Protein AF-A0A2R6CB90-F1 (afdb_monomer_lite)

pLDDT: mean 86.28, std 11.99, range [50.06, 96.44]

Organism: NCBI:txid1978158

Foldseek 3Di:
DDDLLLLLLVLLQVLVVVQVVCCVVPVDGDDLVRLLVVLQVCCVVDVSNVVDDSVQSSVSSVVQVVQCVCVVVVNDPDDDRDDSVRSDDTDDPPPDDDPDDPDPPDDD

Secondary structure (DSSP, 8-state):
---HHHHHHHHHHHHHHHHHHHHHHH-----HHHHHHHHHHHHHH-HHHHTS-HHHHHHHHHHHHHHHHHHHTTSSPPP-PPPGGG--------PPPP----------

Structure (mmCIF, N/CA/C/O backbone):
data_AF-A0A2R6CB90-F1
#
_entry.id   AF-A0A2R6CB90-F1
#
loop_
_atom_site.group_PDB
_atom_site.id
_atom_site.type_symbol
_atom_site.label_atom_id
_atom_site.label_alt_id
_atom_site.label_comp_id
_atom_site.label_asym_id
_atom_site.label_entity_id
_atom_site.label_seq_id
_atom_site.pdbx_PDB_ins_code
_atom_site.Cartn_x
_atom_site.Cartn_y
_atom_site.Cartn_z
_atom_site.occupancy
_atom_site.B_iso_or_equiv
_atom_site.auth_seq_id
_atom_site.auth_comp_id
_atom_site.auth_asym_id
_atom_site.auth_atom_id
_atom_site.pdbx_PDB_model_num
ATOM 1 N N . MET A 1 1 ? 0.888 -10.316 -21.730 1.00 50.75 1 MET A N 1
ATOM 2 C CA . MET A 1 1 ? 1.744 -9.594 -20.762 1.00 50.75 1 MET A CA 1
ATOM 3 C C . MET A 1 1 ? 0.833 -8.831 -19.815 1.00 50.75 1 MET A C 1
ATOM 5 O O . MET A 1 1 ? -0.021 -8.112 -20.313 1.00 50.75 1 MET A O 1
ATOM 9 N N . LYS A 1 2 ? 0.947 -9.014 -18.493 1.00 62.25 2 LYS A N 1
ATOM 10 C CA . LYS A 1 2 ? 0.232 -8.148 -17.537 1.00 62.25 2 LYS A CA 1
ATOM 11 C C . LYS A 1 2 ? 0.915 -6.786 -17.520 1.00 62.25 2 LYS A C 1
ATOM 13 O O . LYS A 1 2 ? 2.144 -6.723 -17.516 1.00 62.25 2 LYS A O 1
ATOM 18 N N . THR A 1 3 ? 0.142 -5.710 -17.539 1.00 84.38 3 THR A N 1
ATOM 19 C CA . THR A 1 3 ? 0.709 -4.357 -17.503 1.00 84.38 3 THR A CA 1
ATOM 20 C C . THR A 1 3 ? 1.291 -4.052 -16.114 1.00 84.38 3 THR A C 1
ATOM 22 O O . THR A 1 3 ? 0.799 -4.547 -15.100 1.00 84.38 3 THR A O 1
ATOM 25 N N . GLN A 1 4 ? 2.326 -3.207 -16.020 1.00 87.62 4 GLN A N 1
ATOM 26 C CA . GLN A 1 4 ? 2.874 -2.780 -14.717 1.00 87.62 4 GLN A CA 1
ATOM 27 C C . GLN A 1 4 ? 1.802 -2.128 -13.821 1.00 87.62 4 GLN A C 1
ATOM 29 O O . GLN A 1 4 ? 1.849 -2.256 -12.597 1.00 87.62 4 GLN A O 1
ATOM 34 N N . LEU A 1 5 ? 0.800 -1.478 -14.424 1.00 89.50 5 LEU A N 1
ATOM 35 C CA . LEU A 1 5 ? -0.351 -0.900 -13.725 1.00 89.50 5 LEU A CA 1
ATOM 36 C C . LEU A 1 5 ? -1.247 -1.969 -13.087 1.00 89.50 5 LEU A C 1
ATOM 38 O O . LEU A 1 5 ? -1.670 -1.799 -11.945 1.00 89.50 5 LEU A O 1
ATOM 42 N N . GLU A 1 6 ? -1.503 -3.087 -13.773 1.00 91.19 6 GLU A N 1
ATOM 43 C CA . GLU A 1 6 ? -2.240 -4.218 -13.196 1.00 91.19 6 GLU A CA 1
ATOM 44 C C . GLU A 1 6 ? -1.512 -4.804 -11.989 1.00 91.19 6 GLU A C 1
ATOM 46 O O . GLU A 1 6 ? -2.134 -5.044 -10.954 1.00 91.19 6 GLU A O 1
ATOM 51 N N . VAL A 1 7 ? -0.198 -5.005 -12.100 1.00 92.62 7 VAL A N 1
ATOM 52 C CA . VAL A 1 7 ? 0.615 -5.556 -11.008 1.00 92.62 7 VAL A CA 1
ATOM 53 C C . VAL A 1 7 ? 0.630 -4.600 -9.811 1.00 92.62 7 VAL A C 1
ATOM 55 O O . VAL A 1 7 ? 0.434 -5.026 -8.674 1.00 92.62 7 VAL A O 1
ATOM 58 N N . ALA A 1 8 ? 0.766 -3.293 -10.047 1.00 92.69 8 ALA A N 1
ATOM 59 C CA . ALA A 1 8 ? 0.679 -2.283 -8.994 1.00 92.69 8 ALA A CA 1
ATOM 60 C C . ALA A 1 8 ? -0.716 -2.217 -8.348 1.00 92.69 8 ALA A C 1
ATOM 62 O O . ALA A 1 8 ? -0.827 -2.063 -7.131 1.00 92.69 8 ALA A O 1
ATOM 63 N N . CYS A 1 9 ? -1.783 -2.382 -9.136 1.00 93.19 9 CYS A N 1
ATOM 64 C CA . CYS A 1 9 ? -3.148 -2.464 -8.624 1.00 93.19 9 CYS A CA 1
ATOM 65 C C . CYS A 1 9 ? -3.340 -3.691 -7.726 1.00 93.19 9 CYS A C 1
ATOM 67 O O . CYS A 1 9 ? -3.980 -3.597 -6.679 1.00 93.19 9 CYS A O 1
ATOM 69 N N . LYS A 1 10 ? -2.780 -4.839 -8.118 1.00 94.25 10 LYS A N 1
ATOM 70 C CA . LYS A 1 10 ? -2.800 -6.049 -7.294 1.00 94.25 10 LYS A CA 1
ATOM 71 C C . LYS A 1 10 ? -2.047 -5.840 -5.990 1.00 94.25 10 LYS A C 1
ATOM 73 O O . LYS A 1 10 ? -2.619 -6.113 -4.945 1.00 94.25 10 LYS A O 1
ATOM 78 N N . LEU A 1 11 ? -0.842 -5.267 -6.043 1.00 94.88 11 LEU A N 1
ATOM 79 C CA . LEU A 1 11 ? -0.069 -4.940 -4.844 1.00 94.88 11 LEU A CA 1
ATOM 80 C C . LEU A 1 11 ? -0.859 -4.021 -3.898 1.00 94.88 11 LEU A C 1
ATOM 82 O O . LEU A 1 11 ? -0.911 -4.278 -2.700 1.00 94.88 11 LEU A O 1
ATOM 86 N N . TYR A 1 12 ? -1.528 -2.990 -4.430 1.00 94.50 12 TYR A N 1
ATOM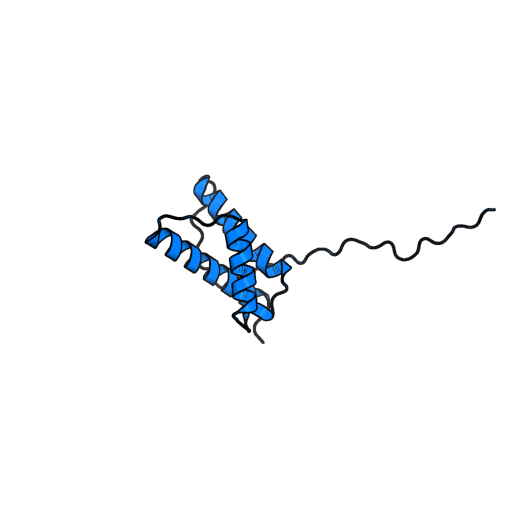 87 C CA . TYR A 1 12 ? -2.401 -2.112 -3.643 1.00 94.50 12 TYR A CA 1
ATOM 88 C C . TYR A 1 12 ? -3.514 -2.892 -2.934 1.00 94.50 12 TYR A C 1
ATOM 90 O O . TYR A 1 12 ? -3.737 -2.702 -1.741 1.00 94.50 12 TYR A O 1
ATOM 98 N N . ASN A 1 13 ? -4.207 -3.771 -3.661 1.00 95.00 13 ASN A N 1
ATOM 99 C CA . ASN A 1 13 ? -5.294 -4.565 -3.097 1.00 95.00 13 ASN A CA 1
ATOM 100 C C . ASN A 1 13 ? -4.780 -5.550 -2.041 1.00 95.00 13 ASN A C 1
ATOM 102 O O . ASN A 1 13 ? -5.403 -5.679 -0.995 1.00 95.00 13 ASN A O 1
ATOM 106 N N . THR A 1 14 ? -3.635 -6.197 -2.273 1.00 95.75 14 THR A N 1
ATOM 107 C CA . THR A 1 14 ? -3.009 -7.095 -1.294 1.00 95.75 14 THR A CA 1
ATOM 108 C C . THR A 1 14 ? -2.663 -6.359 -0.002 1.00 95.75 14 THR A C 1
ATOM 110 O O . THR A 1 14 ? -2.978 -6.854 1.073 1.00 95.75 14 THR A O 1
ATOM 113 N N . LEU A 1 15 ? -2.076 -5.161 -0.093 1.00 95.25 15 LEU A N 1
ATOM 114 C CA . LEU A 1 15 ? -1.776 -4.341 1.084 1.00 95.25 15 LEU A CA 1
ATOM 115 C C . LEU A 1 15 ? -3.049 -3.914 1.823 1.00 95.25 15 LEU A C 1
ATOM 117 O O . LEU A 1 15 ? -3.092 -3.987 3.046 1.00 95.25 15 LEU A O 1
ATOM 121 N N . LEU A 1 16 ? -4.089 -3.512 1.086 1.00 95.31 16 LEU A N 1
ATOM 122 C CA . LEU A 1 16 ? -5.380 -3.144 1.667 1.00 95.31 16 LEU A CA 1
ATOM 123 C C . LEU A 1 16 ? -6.009 -4.318 2.431 1.00 95.31 16 LEU A C 1
ATOM 125 O O . LEU A 1 16 ? -6.543 -4.113 3.516 1.00 95.31 16 LEU A O 1
ATOM 129 N N . HIS A 1 17 ? -5.947 -5.531 1.878 1.00 95.31 17 HIS A N 1
ATOM 130 C CA . HIS A 1 17 ? -6.453 -6.730 2.544 1.00 95.31 17 HIS A CA 1
ATOM 131 C C . HIS A 1 17 ? -5.638 -7.082 3.790 1.00 95.31 17 HIS A C 1
AT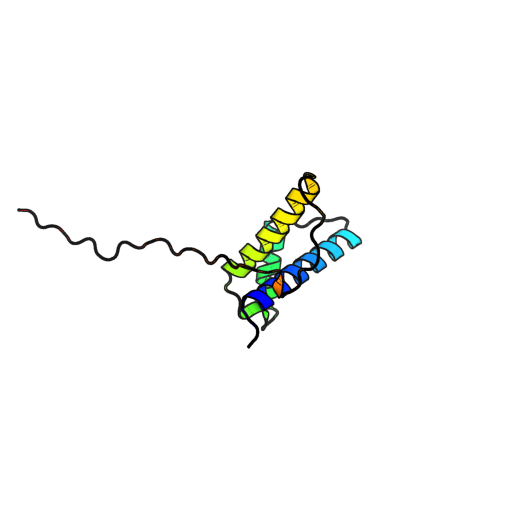OM 133 O O . HIS A 1 17 ? -6.233 -7.317 4.836 1.00 95.31 17 HIS A O 1
ATOM 139 N N . ALA A 1 18 ? -4.305 -7.050 3.707 1.00 94.38 18 ALA A N 1
ATOM 140 C CA . ALA A 1 18 ? -3.438 -7.315 4.855 1.00 94.38 18 ALA A CA 1
ATOM 141 C C . ALA A 1 18 ? -3.690 -6.325 6.005 1.00 94.38 18 ALA A C 1
ATOM 143 O O . ALA A 1 18 ? -3.770 -6.712 7.164 1.00 94.38 18 ALA A O 1
ATOM 144 N N . GLU A 1 19 ? -3.868 -5.044 5.682 1.00 92.81 19 GLU A N 1
ATOM 145 C CA . GLU A 1 19 ? -4.209 -4.017 6.664 1.00 92.81 19 GLU A CA 1
ATOM 146 C C . GLU A 1 19 ? -5.595 -4.233 7.292 1.00 92.81 19 GLU A C 1
ATOM 148 O O . GLU A 1 19 ? -5.758 -4.054 8.497 1.00 92.81 19 GLU A O 1
ATOM 153 N N . GLN A 1 20 ? -6.595 -4.623 6.495 1.00 92.50 20 GLN A N 1
ATOM 154 C CA . GLN A 1 20 ? -7.935 -4.931 7.002 1.00 92.50 20 GLN A CA 1
ATOM 155 C C . GLN A 1 20 ? -7.925 -6.139 7.938 1.00 92.50 20 GLN A C 1
ATOM 157 O O . GLN A 1 20 ? -8.522 -6.069 9.006 1.00 92.50 20 GLN A O 1
ATOM 162 N N . GLU A 1 21 ? -7.215 -7.204 7.571 1.00 93.50 21 GLU A N 1
ATOM 163 C CA . GLU A 1 21 ? -7.083 -8.417 8.380 1.00 93.50 21 GLU A CA 1
ATOM 164 C C . GLU A 1 21 ? -6.383 -8.132 9.718 1.00 93.50 21 GLU A C 1
ATOM 166 O O . GLU A 1 21 ? -6.874 -8.535 10.774 1.00 93.50 21 GLU A O 1
ATOM 171 N N . GLU A 1 22 ? -5.286 -7.369 9.695 1.00 93.12 22 GLU A N 1
ATOM 172 C CA . GLU A 1 22 ? -4.592 -6.934 10.912 1.00 93.12 22 GLU A CA 1
ATOM 173 C C . GLU A 1 22 ? -5.477 -6.056 11.798 1.00 93.12 22 GLU A C 1
ATOM 175 O O . GLU A 1 22 ? -5.520 -6.229 13.019 1.00 93.12 22 GLU A O 1
ATOM 180 N N . TYR A 1 23 ? -6.246 -5.147 11.201 1.00 91.31 23 TYR A N 1
ATOM 181 C CA . TYR A 1 23 ? -7.179 -4.325 11.958 1.00 91.31 23 TYR A CA 1
ATOM 182 C C . TYR A 1 23 ? -8.327 -5.152 12.547 1.00 91.31 23 TYR A C 1
ATOM 184 O O . TYR A 1 23 ? -8.743 -4.934 13.683 1.00 91.31 23 TYR A O 1
ATOM 192 N N . GLU A 1 24 ? -8.858 -6.123 11.811 1.00 92.12 24 GLU A N 1
ATOM 193 C CA . GLU A 1 24 ? -9.938 -6.977 12.296 1.00 92.12 24 GLU A CA 1
ATOM 194 C C . GLU A 1 24 ? -9.491 -7.819 13.492 1.00 92.12 24 GLU A C 1
ATOM 196 O O . GLU A 1 24 ? -10.205 -7.832 14.502 1.00 92.12 24 GLU A O 1
ATOM 201 N N . ARG A 1 25 ? -8.296 -8.419 13.410 1.00 93.81 25 ARG A N 1
ATOM 202 C CA . ARG A 1 25 ? -7.721 -9.297 14.439 1.00 93.81 25 ARG A CA 1
ATOM 203 C C . ARG A 1 25 ? -7.169 -8.547 15.644 1.00 93.81 25 ARG A C 1
ATOM 205 O O . ARG A 1 25 ? -7.516 -8.874 16.773 1.00 93.81 25 ARG A O 1
ATOM 212 N N . ASN A 1 26 ? -6.338 -7.539 15.402 1.00 93.62 26 ASN A N 1
ATOM 213 C CA . ASN A 1 26 ? -5.521 -6.902 16.436 1.00 93.62 26 ASN A CA 1
ATOM 214 C C . ASN A 1 26 ? -5.996 -5.484 16.782 1.00 93.62 26 ASN A C 1
ATOM 216 O O . ASN A 1 26 ? -5.411 -4.838 17.649 1.00 93.62 26 ASN A O 1
ATOM 220 N N . LYS A 1 27 ? -7.020 -4.961 16.084 1.00 90.81 27 LYS A N 1
ATOM 221 C CA . LYS A 1 27 ? -7.423 -3.537 16.129 1.00 90.81 27 LYS A CA 1
ATOM 222 C C . LYS A 1 27 ? -6.254 -2.591 15.850 1.00 90.81 27 LYS A C 1
ATOM 224 O O . LYS A 1 27 ? -6.258 -1.432 16.260 1.00 90.81 27 LYS A O 1
ATOM 229 N N . TYR A 1 28 ? -5.272 -3.090 15.103 1.00 90.81 28 TYR A N 1
ATOM 230 C CA . TYR A 1 28 ? -4.028 -2.406 14.814 1.00 90.81 28 TYR A CA 1
ATOM 231 C C . TYR A 1 28 ? -4.043 -1.807 13.410 1.00 90.81 28 TYR A C 1
ATOM 233 O O . TYR A 1 28 ? -4.507 -2.420 12.453 1.00 90.81 28 TYR A O 1
ATOM 241 N N . SER A 1 29 ? -3.536 -0.584 13.289 1.00 88.69 29 SER A N 1
ATOM 242 C CA . SER A 1 29 ? -3.408 0.129 12.020 1.00 88.69 29 SER A CA 1
ATOM 243 C C . SER A 1 29 ? -1.932 0.337 11.713 1.00 88.69 29 SER A C 1
ATOM 245 O O . SER A 1 29 ? -1.269 1.114 12.395 1.00 88.69 29 SER A O 1
ATOM 247 N N . MET A 1 30 ? -1.436 -0.310 10.655 1.00 91.25 30 MET A N 1
ATOM 248 C CA . MET A 1 30 ? -0.019 -0.244 10.278 1.00 91.25 30 MET A CA 1
ATOM 249 C C . MET A 1 30 ? 0.442 1.193 10.031 1.00 91.25 30 MET A C 1
ATOM 251 O O . MET A 1 30 ? -0.270 1.999 9.425 1.00 91.25 30 MET A O 1
ATOM 255 N N . ASN A 1 31 ? 1.654 1.535 10.437 1.00 93.50 31 ASN A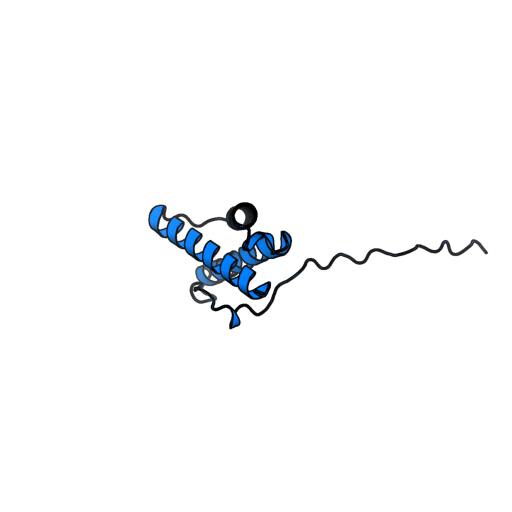 N 1
ATOM 256 C CA . ASN A 1 31 ? 2.256 2.824 10.137 1.00 93.50 31 ASN A CA 1
ATOM 257 C C . ASN A 1 31 ? 2.759 2.895 8.674 1.00 93.50 31 ASN A C 1
ATOM 259 O O . ASN A 1 31 ? 2.791 1.914 7.925 1.00 93.50 31 ASN A O 1
ATOM 263 N N . LYS A 1 32 ? 3.161 4.093 8.232 1.00 94.00 32 LYS A N 1
ATOM 264 C CA . LYS A 1 32 ? 3.656 4.329 6.862 1.00 94.00 32 LYS A CA 1
ATOM 265 C C . LYS A 1 32 ? 4.883 3.477 6.514 1.00 94.00 32 LYS A C 1
ATOM 267 O O . LYS A 1 32 ? 5.040 3.056 5.367 1.00 94.00 32 LYS A O 1
ATOM 272 N N . THR A 1 33 ? 5.774 3.272 7.477 1.00 95.19 33 THR A N 1
ATOM 273 C CA . THR A 1 33 ? 7.019 2.519 7.301 1.00 95.19 33 THR A CA 1
ATOM 274 C C . THR A 1 33 ? 6.737 1.025 7.194 1.00 95.19 33 THR A C 1
ATOM 276 O O . THR A 1 33 ? 7.278 0.383 6.301 1.00 95.19 33 THR A O 1
ATOM 279 N N . GLU A 1 34 ? 5.836 0.495 8.015 1.00 95.38 34 GLU A N 1
ATOM 280 C CA . GLU A 1 34 ? 5.385 -0.899 7.976 1.00 95.38 34 GLU A CA 1
ATOM 281 C C . GLU A 1 34 ? 4.723 -1.238 6.647 1.00 95.38 34 GLU A C 1
ATOM 283 O O . GLU A 1 34 ? 5.128 -2.200 6.004 1.00 95.38 34 GLU A O 1
ATOM 288 N N . LEU A 1 35 ? 3.803 -0.398 6.157 1.00 95.31 35 LEU A N 1
ATOM 289 C CA . LEU A 1 35 ? 3.191 -0.596 4.838 1.00 95.31 35 LEU A CA 1
ATOM 290 C C . LEU A 1 35 ? 4.237 -0.615 3.713 1.00 95.31 35 LEU A C 1
ATOM 292 O O . LEU A 1 35 ? 4.133 -1.397 2.767 1.00 95.31 35 LEU A O 1
ATOM 296 N N . ARG A 1 36 ? 5.269 0.234 3.805 1.00 95.19 36 ARG A N 1
ATOM 297 C CA . ARG A 1 36 ? 6.373 0.249 2.834 1.00 95.19 36 ARG A CA 1
ATOM 298 C C . ARG A 1 36 ? 7.232 -1.009 2.927 1.00 95.19 36 ARG A C 1
ATOM 300 O O . ARG A 1 36 ? 7.602 -1.531 1.879 1.00 95.19 36 ARG A O 1
ATOM 307 N N . GLN A 1 37 ? 7.558 -1.478 4.131 1.00 96.25 37 GLN A N 1
ATOM 308 C CA . GLN A 1 37 ? 8.322 -2.715 4.320 1.00 96.25 37 GLN A CA 1
ATOM 309 C C . GLN A 1 37 ? 7.527 -3.921 3.825 1.00 96.25 37 GLN A C 1
ATOM 311 O O . GLN A 1 37 ? 8.029 -4.664 2.989 1.00 96.25 37 GLN A O 1
ATOM 316 N N . LEU A 1 38 ? 6.248 -4.021 4.192 1.00 96.12 38 LEU A N 1
ATOM 317 C CA . LEU A 1 38 ? 5.351 -5.067 3.715 1.00 96.12 38 LEU A CA 1
ATOM 318 C C . LEU A 1 38 ? 5.275 -5.094 2.183 1.00 96.12 38 LEU A C 1
ATOM 320 O O . LEU A 1 38 ? 5.355 -6.158 1.579 1.00 96.12 38 LEU A O 1
ATOM 324 N N . ALA A 1 39 ? 5.200 -3.933 1.527 1.00 96.00 39 ALA A N 1
ATOM 325 C CA . ALA A 1 39 ? 5.217 -3.862 0.067 1.00 96.00 39 ALA A CA 1
ATOM 326 C C . ALA A 1 39 ? 6.532 -4.376 -0.544 1.00 96.00 39 ALA A C 1
ATOM 328 O O . ALA A 1 39 ? 6.517 -5.019 -1.595 1.00 96.00 39 ALA A O 1
ATOM 329 N N . LEU A 1 40 ? 7.675 -4.098 0.091 1.00 96.44 40 LEU A N 1
ATOM 330 C CA . LEU A 1 40 ? 8.978 -4.606 -0.346 1.00 96.44 40 LEU A CA 1
ATOM 331 C C . LEU A 1 40 ? 9.113 -6.112 -0.097 1.00 96.44 40 LEU A C 1
ATOM 333 O O . LEU A 1 40 ? 9.669 -6.809 -0.944 1.00 96.44 40 LEU A O 1
ATOM 337 N N . ASP A 1 41 ? 8.591 -6.611 1.017 1.00 96.12 41 ASP A N 1
ATOM 338 C CA . ASP A 1 41 ? 8.623 -8.028 1.365 1.00 96.12 41 ASP A CA 1
ATOM 339 C C . ASP A 1 41 ? 7.714 -8.844 0.450 1.00 96.12 41 ASP A C 1
ATOM 341 O O . ASP A 1 41 ? 8.142 -9.863 -0.089 1.00 96.12 41 ASP A O 1
ATOM 345 N N . LEU A 1 42 ? 6.499 -8.360 0.174 1.00 95.44 42 LEU A N 1
ATOM 346 C CA . LEU A 1 42 ? 5.609 -8.947 -0.830 1.00 95.44 42 LEU A CA 1
ATOM 347 C C . LEU A 1 42 ? 6.272 -8.977 -2.207 1.00 95.44 42 LEU A C 1
ATOM 349 O O . LEU A 1 42 ? 6.159 -9.977 -2.914 1.00 95.44 42 LEU A O 1
ATOM 353 N N . ARG A 1 43 ? 7.015 -7.920 -2.565 1.00 94.62 43 ARG A N 1
ATOM 354 C CA . ARG A 1 43 ? 7.789 -7.884 -3.810 1.00 94.62 43 ARG A CA 1
ATOM 355 C C . ARG A 1 43 ? 8.824 -9.003 -3.885 1.00 94.62 43 ARG A C 1
ATOM 357 O O . ARG A 1 43 ? 8.971 -9.611 -4.933 1.00 94.62 43 ARG A O 1
ATOM 364 N N . LYS A 1 44 ? 9.547 -9.251 -2.791 1.00 93.94 44 LYS A N 1
ATOM 365 C CA . LYS A 1 44 ? 10.577 -10.300 -2.722 1.00 93.94 44 LYS A CA 1
ATOM 366 C C . LYS A 1 44 ? 9.984 -11.709 -2.708 1.00 93.94 44 LYS A C 1
ATOM 368 O O . LYS A 1 44 ? 10.612 -12.631 -3.206 1.00 93.94 44 LYS A O 1
ATOM 373 N N . ARG A 1 45 ? 8.808 -11.885 -2.099 1.00 93.75 45 ARG A N 1
ATOM 374 C CA . ARG A 1 45 ? 8.161 -13.197 -1.931 1.00 93.75 45 ARG A CA 1
ATOM 375 C C . ARG A 1 45 ? 7.369 -13.646 -3.158 1.00 93.75 45 ARG A C 1
ATOM 377 O O . ARG A 1 45 ? 7.162 -14.843 -3.318 1.00 93.75 45 ARG A O 1
ATOM 384 N N . ASN A 1 46 ? 6.887 -12.714 -3.983 1.00 92.62 46 ASN A N 1
ATOM 385 C CA . ASN A 1 46 ? 6.027 -13.027 -5.121 1.00 92.62 46 ASN A CA 1
ATOM 386 C C . ASN A 1 46 ? 6.663 -12.582 -6.454 1.00 92.62 46 ASN A C 1
ATOM 388 O O . ASN A 1 46 ? 6.805 -11.374 -6.673 1.00 92.62 46 ASN A O 1
ATOM 392 N N . PRO A 1 47 ? 6.943 -13.518 -7.382 1.00 89.31 47 PRO A N 1
ATOM 393 C CA . PRO A 1 47 ? 7.537 -13.197 -8.681 1.00 89.31 47 PRO A CA 1
ATOM 394 C C . PRO A 1 47 ? 6.644 -12.295 -9.548 1.00 89.31 47 PRO A C 1
ATOM 396 O O . PRO A 1 47 ? 7.146 -11.545 -10.380 1.00 89.31 47 PRO A O 1
ATOM 399 N N . GLU A 1 48 ? 5.319 -12.289 -9.343 1.00 91.19 48 GLU A N 1
ATOM 400 C CA . GLU A 1 48 ? 4.436 -11.344 -10.037 1.00 91.19 48 GLU A CA 1
ATOM 401 C C . GLU A 1 48 ? 4.741 -9.895 -9.634 1.00 91.19 48 GLU A C 1
ATOM 403 O O . GLU A 1 48 ? 4.725 -9.002 -10.480 1.00 91.19 48 GLU A O 1
ATOM 408 N N . PHE A 1 49 ? 5.039 -9.654 -8.355 1.00 91.94 49 PHE A N 1
ATOM 409 C CA . PHE A 1 49 ? 5.346 -8.319 -7.844 1.00 91.94 49 PHE A CA 1
ATOM 410 C C . PHE A 1 49 ? 6.793 -7.907 -8.105 1.00 91.94 49 PHE A C 1
ATOM 412 O O . PHE A 1 49 ? 7.058 -6.709 -8.184 1.00 91.94 49 PHE A O 1
ATOM 419 N N . GLU A 1 50 ? 7.710 -8.857 -8.291 1.00 90.62 50 GLU A N 1
ATOM 420 C CA . GLU A 1 50 ? 9.112 -8.597 -8.639 1.00 90.62 50 GLU A CA 1
ATOM 421 C C . GLU A 1 50 ? 9.267 -7.731 -9.898 1.00 90.62 50 GLU A C 1
ATOM 423 O O . GLU A 1 50 ? 10.152 -6.878 -9.955 1.00 90.62 50 GLU A O 1
ATOM 428 N N . ALA A 1 51 ? 8.335 -7.850 -10.850 1.00 88.69 51 ALA A N 1
ATOM 429 C CA . ALA A 1 51 ? 8.281 -7.016 -12.050 1.00 88.69 51 ALA A CA 1
ATOM 430 C C . ALA A 1 51 ? 8.119 -5.504 -11.764 1.00 88.69 51 ALA A C 1
ATOM 432 O O . ALA A 1 51 ? 8.352 -4.671 -12.646 1.00 88.69 51 ALA A O 1
ATOM 433 N N . LEU A 1 52 ? 7.698 -5.120 -10.552 1.00 88.81 52 LEU A N 1
ATOM 434 C CA . LEU A 1 52 ? 7.604 -3.723 -10.139 1.00 88.81 52 LEU A CA 1
ATOM 435 C C . LEU A 1 52 ? 8.954 -3.197 -9.659 1.00 88.81 52 LEU A C 1
ATOM 437 O O . LEU A 1 52 ? 9.617 -3.779 -8.805 1.00 88.81 52 LEU A O 1
ATOM 441 N N . HIS A 1 53 ? 9.312 -1.992 -10.099 1.00 89.88 53 HIS A N 1
ATOM 442 C CA . HIS A 1 53 ? 10.463 -1.304 -9.529 1.00 89.88 53 HIS A CA 1
ATOM 443 C C . HIS A 1 53 ? 10.259 -1.052 -8.023 1.00 89.88 53 HIS A C 1
ATOM 445 O O . HIS A 1 53 ? 9.165 -0.706 -7.567 1.00 89.88 53 HIS A O 1
ATOM 451 N N . SER A 1 54 ? 11.333 -1.166 -7.238 1.00 90.50 54 SER A N 1
ATOM 452 C CA . SER A 1 54 ? 11.279 -1.047 -5.773 1.00 90.50 54 SER A CA 1
ATOM 453 C C . SER A 1 54 ? 10.642 0.253 -5.281 1.00 90.50 54 SER A C 1
ATOM 455 O O . SER A 1 54 ? 9.899 0.266 -4.298 1.00 90.50 54 SER A O 1
ATOM 457 N N . GLN A 1 55 ? 10.888 1.344 -6.000 1.00 89.38 55 GLN A N 1
ATOM 458 C CA . GLN A 1 55 ? 10.292 2.634 -5.697 1.00 89.38 55 GLN A CA 1
ATOM 459 C C . GLN A 1 55 ? 8.795 2.687 -6.001 1.00 89.38 55 GLN A C 1
ATOM 461 O O . GLN A 1 55 ? 8.049 3.290 -5.234 1.00 89.38 55 GLN A O 1
ATOM 466 N N . VAL A 1 56 ? 8.352 2.025 -7.071 1.00 91.00 56 VAL A N 1
ATOM 467 C CA . VAL A 1 56 ? 6.929 1.945 -7.414 1.00 91.00 56 VAL A CA 1
ATOM 468 C C . VAL A 1 56 ? 6.182 1.207 -6.304 1.00 91.00 56 VAL A C 1
ATOM 470 O O . VAL A 1 56 ? 5.168 1.705 -5.827 1.00 91.00 56 VAL A O 1
ATOM 473 N N . ALA A 1 57 ? 6.729 0.097 -5.795 1.00 93.31 57 ALA A N 1
ATOM 474 C CA . ALA A 1 57 ? 6.137 -0.634 -4.671 1.00 93.31 57 ALA A CA 1
ATOM 475 C C . ALA A 1 57 ? 5.978 0.240 -3.409 1.00 93.31 57 ALA A C 1
ATOM 477 O O . ALA A 1 57 ? 4.901 0.286 -2.813 1.00 93.31 57 ALA A O 1
ATOM 478 N N . ARG A 1 58 ? 7.016 1.006 -3.036 1.00 93.19 58 ARG A N 1
ATOM 479 C CA . ARG A 1 58 ? 6.940 1.956 -1.907 1.00 93.19 58 ARG A CA 1
ATOM 480 C C . ARG A 1 58 ? 5.887 3.037 -2.134 1.00 93.19 58 ARG A C 1
ATOM 482 O O . ARG A 1 58 ? 5.183 3.412 -1.199 1.00 93.19 58 ARG A O 1
ATOM 489 N N . GLN A 1 59 ? 5.777 3.538 -3.360 1.00 91.88 59 GLN A N 1
ATOM 490 C CA . GLN A 1 59 ? 4.806 4.568 -3.692 1.00 91.88 59 GLN A CA 1
ATOM 491 C C . GLN A 1 59 ? 3.366 4.039 -3.642 1.00 91.88 59 GLN A C 1
ATOM 493 O O . GLN A 1 59 ? 2.467 4.736 -3.176 1.00 91.88 59 GLN A O 1
ATOM 498 N N . VAL A 1 60 ? 3.139 2.802 -4.090 1.00 93.25 60 VAL A N 1
ATOM 499 C CA . VAL A 1 60 ? 1.837 2.130 -3.980 1.00 93.25 60 VAL A CA 1
ATOM 500 C C . VAL A 1 60 ? 1.404 2.052 -2.513 1.00 93.25 60 VAL A C 1
ATOM 502 O O . VAL A 1 60 ? 0.273 2.426 -2.196 1.00 93.25 60 VAL A O 1
ATOM 505 N N . ALA A 1 61 ? 2.315 1.660 -1.618 1.00 94.62 61 ALA A N 1
ATOM 506 C CA . ALA A 1 61 ? 2.064 1.648 -0.177 1.00 94.62 61 ALA A CA 1
ATOM 507 C C . ALA A 1 61 ? 1.748 3.047 0.379 1.00 94.62 61 ALA A C 1
ATOM 509 O O . ALA A 1 61 ? 0.818 3.222 1.163 1.00 94.62 61 ALA A O 1
ATOM 510 N N . GLU A 1 62 ? 2.476 4.071 -0.066 1.00 93.56 62 GLU A N 1
ATOM 511 C CA . GLU A 1 62 ? 2.243 5.452 0.362 1.00 93.56 62 GLU A CA 1
ATOM 512 C C . GLU A 1 62 ? 0.882 5.998 -0.088 1.00 93.56 62 GLU A C 1
ATOM 514 O O . GLU A 1 62 ? 0.221 6.696 0.679 1.00 93.56 62 GLU A O 1
ATOM 519 N N . ARG A 1 63 ? 0.412 5.626 -1.283 1.00 92.25 63 ARG A N 1
ATOM 520 C CA . ARG A 1 63 ? -0.940 5.973 -1.749 1.00 92.25 63 ARG A CA 1
ATOM 521 C C . ARG A 1 63 ? -2.027 5.343 -0.885 1.00 92.25 63 ARG 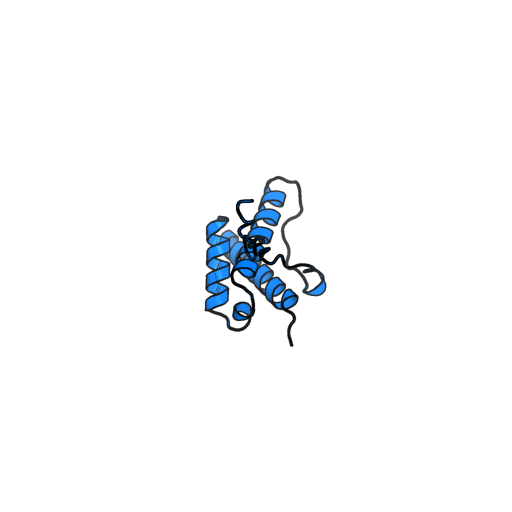A C 1
ATOM 523 O O . ARG A 1 63 ? -3.037 5.994 -0.626 1.00 92.25 63 ARG A O 1
ATOM 530 N N . LEU A 1 64 ? -1.844 4.093 -0.454 1.00 93.31 64 LEU A N 1
ATOM 531 C CA . LEU A 1 64 ? -2.768 3.445 0.479 1.00 93.31 64 LEU A CA 1
ATOM 532 C C . LEU A 1 64 ? -2.785 4.185 1.818 1.00 93.31 64 LEU A C 1
ATOM 534 O O . LEU A 1 64 ? -3.857 4.581 2.274 1.00 93.31 64 LEU A O 1
ATOM 538 N N . TYR A 1 65 ? -1.605 4.463 2.377 1.00 94.19 65 TYR A N 1
ATOM 539 C CA . TYR A 1 65 ? -1.468 5.215 3.622 1.00 94.19 65 TYR A CA 1
ATOM 540 C C . TYR A 1 65 ? -2.172 6.578 3.549 1.00 94.19 65 TYR A C 1
ATOM 542 O O . TYR A 1 65 ? -2.968 6.905 4.425 1.00 94.19 65 TYR A O 1
ATOM 550 N N . GLN A 1 66 ? -1.935 7.354 2.487 1.00 92.06 66 GLN A N 1
ATOM 551 C CA . GLN A 1 66 ? -2.582 8.654 2.284 1.00 92.06 66 GLN A CA 1
ATOM 552 C C . GLN A 1 66 ? -4.102 8.532 2.141 1.00 92.06 66 GLN A C 1
ATOM 554 O O . GLN A 1 66 ? -4.834 9.320 2.733 1.00 92.06 66 GLN A O 1
ATOM 559 N N . ALA A 1 67 ? -4.595 7.548 1.383 1.00 92.06 67 ALA A N 1
ATOM 560 C CA . ALA A 1 67 ? -6.032 7.324 1.234 1.00 92.06 67 ALA A CA 1
ATOM 561 C C . ALA A 1 67 ? -6.699 6.996 2.578 1.00 92.06 67 ALA A C 1
ATOM 563 O O . ALA A 1 67 ? -7.795 7.478 2.851 1.00 92.06 67 ALA A O 1
ATOM 564 N N . ARG A 1 68 ? -6.023 6.214 3.428 1.00 91.94 68 ARG A N 1
ATOM 565 C CA . ARG A 1 68 ? -6.480 5.914 4.786 1.00 91.94 68 ARG A CA 1
ATOM 566 C C . ARG A 1 68 ? -6.454 7.146 5.684 1.00 91.94 68 ARG A C 1
ATOM 568 O O . ARG A 1 68 ? -7.443 7.391 6.355 1.00 91.94 68 ARG A O 1
ATOM 575 N N . GLN A 1 69 ? -5.369 7.920 5.686 1.00 93.12 69 GLN A N 1
ATOM 576 C CA . GLN A 1 69 ? -5.277 9.149 6.486 1.00 93.12 69 GLN A CA 1
ATOM 577 C C . GLN A 1 69 ? -6.408 10.116 6.136 1.00 93.12 69 GLN A C 1
ATOM 579 O O . GLN A 1 69 ? -7.168 10.491 7.013 1.00 93.12 69 GLN A O 1
ATOM 584 N N . ARG A 1 70 ? -6.648 10.374 4.843 1.00 93.94 70 ARG A N 1
ATOM 585 C CA . ARG A 1 70 ? -7.771 11.226 4.414 1.00 93.94 70 ARG A CA 1
ATOM 586 C C . ARG A 1 70 ? -9.138 10.690 4.840 1.00 93.94 70 ARG A C 1
ATOM 588 O O . ARG A 1 70 ? -10.052 11.481 5.027 1.00 93.94 70 ARG A O 1
ATOM 595 N N . PHE A 1 71 ? -9.296 9.371 4.949 1.00 92.94 71 PHE A N 1
ATOM 596 C CA . PHE A 1 71 ? -10.510 8.773 5.502 1.00 92.94 71 PHE A CA 1
ATOM 597 C C . PHE A 1 71 ? -10.631 9.015 7.011 1.00 92.94 71 PHE A C 1
ATOM 599 O O . PHE A 1 71 ? -11.700 9.408 7.467 1.00 92.94 71 PHE A O 1
ATOM 606 N N . LEU A 1 72 ? -9.547 8.826 7.769 1.00 89.75 72 LEU A N 1
ATOM 607 C CA . LEU A 1 72 ? -9.515 9.084 9.213 1.00 89.75 72 LEU A CA 1
ATOM 608 C C . LEU A 1 72 ? -9.751 10.565 9.538 1.00 89.75 72 LEU A C 1
ATOM 610 O O . LEU A 1 72 ? -10.464 10.872 10.484 1.00 89.75 72 LEU A O 1
ATOM 614 N N . ASP A 1 73 ? -9.232 11.461 8.703 1.00 93.81 73 ASP A N 1
ATOM 615 C CA . ASP A 1 73 ? -9.430 12.907 8.810 1.00 93.81 73 ASP A CA 1
ATOM 616 C C . ASP A 1 73 ? -10.838 13.359 8.356 1.00 93.81 73 ASP A C 1
ATOM 618 O O . ASP A 1 73 ? -11.161 14.543 8.407 1.00 93.81 73 ASP A O 1
ATOM 622 N N . GLY A 1 74 ? -11.677 12.448 7.845 1.00 93.25 74 GLY A N 1
ATOM 623 C CA . GLY A 1 74 ? -13.027 12.754 7.357 1.00 93.25 74 GLY A CA 1
ATOM 624 C C . GLY A 1 74 ? -13.093 13.431 5.980 1.00 93.25 74 GLY A C 1
ATOM 625 O O . GLY A 1 74 ? -14.179 13.748 5.500 1.00 93.25 74 GLY A O 1
ATOM 626 N N . PHE A 1 75 ? -11.961 13.622 5.296 1.00 92.81 75 PHE A N 1
ATOM 627 C CA . PHE A 1 75 ? -11.902 14.239 3.963 1.00 92.81 75 PHE A CA 1
ATOM 628 C C . PHE A 1 75 ? -12.295 13.299 2.816 1.00 92.81 75 PHE A C 1
ATOM 630 O O . PHE A 1 75 ? -12.514 13.754 1.691 1.00 92.81 75 PHE A O 1
ATOM 637 N N . ALA A 1 76 ? -12.304 11.984 3.041 1.00 91.69 76 ALA A N 1
ATOM 638 C CA . ALA A 1 76 ? -12.547 10.996 1.997 1.00 91.69 76 ALA A CA 1
ATOM 639 C C . ALA A 1 76 ? -13.287 9.758 2.516 1.00 91.69 76 ALA A C 1
ATOM 641 O O . ALA A 1 76 ? -13.318 9.466 3.704 1.00 91.69 76 ALA A O 1
ATOM 642 N N . ASN A 1 77 ? -13.843 8.981 1.588 1.00 90.62 77 ASN A N 1
ATOM 643 C CA . ASN A 1 77 ? -14.443 7.685 1.894 1.00 90.62 77 ASN A CA 1
ATOM 644 C C . ASN A 1 77 ? -13.382 6.610 2.178 1.00 90.62 77 ASN A C 1
ATOM 646 O O . ASN A 1 77 ? -12.256 6.685 1.678 1.00 90.62 77 ASN A O 1
ATOM 650 N N . LYS A 1 78 ? -13.782 5.555 2.904 1.00 89.12 78 LYS A N 1
ATOM 651 C CA . LYS A 1 78 ? -12.930 4.396 3.221 1.00 89.12 78 LYS A CA 1
ATOM 652 C C . LYS A 1 78 ? -12.260 3.833 1.953 1.00 89.12 78 LYS A C 1
ATOM 654 O O . LYS A 1 78 ? -12.969 3.603 0.965 1.00 89.12 78 LYS A O 1
ATOM 659 N N . PRO A 1 79 ? -10.939 3.558 1.970 1.00 89.31 79 PRO A N 1
ATOM 660 C CA . PRO A 1 79 ? -10.253 2.891 0.868 1.00 89.31 79 PRO A CA 1
ATOM 661 C C . PRO A 1 79 ? -10.915 1.555 0.506 1.00 89.31 79 PRO A C 1
ATOM 663 O O . PRO A 1 79 ? -11.275 0.765 1.378 1.00 89.31 79 PRO A O 1
ATOM 666 N N . ARG A 1 80 ? -11.083 1.301 -0.795 1.00 90.69 80 ARG A N 1
ATOM 667 C CA . ARG A 1 80 ? -11.716 0.087 -1.335 1.00 90.69 80 ARG A CA 1
ATOM 668 C C . ARG A 1 80 ? -10.803 -0.587 -2.347 1.00 90.69 80 ARG A C 1
ATOM 670 O O . ARG A 1 80 ? -9.957 0.072 -2.956 1.00 90.69 80 ARG A O 1
ATOM 677 N N . VAL A 1 81 ? -11.049 -1.878 -2.566 1.00 92.00 81 VAL A N 1
ATOM 678 C CA . VAL A 1 81 ? -10.410 -2.669 -3.623 1.00 92.00 81 VAL A CA 1
ATOM 679 C C . VAL A 1 81 ? -10.530 -1.929 -4.955 1.00 92.00 81 VAL A C 1
ATOM 681 O O . VAL A 1 81 ? -11.612 -1.493 -5.362 1.00 92.00 81 VAL A O 1
ATOM 684 N N . LYS A 1 82 ? -9.399 -1.760 -5.636 1.00 87.38 82 LYS A N 1
ATOM 685 C CA . LYS A 1 82 ? -9.324 -1.107 -6.939 1.00 87.38 82 LYS A CA 1
ATOM 686 C C . LYS A 1 82 ? -9.409 -2.154 -8.042 1.00 87.38 82 LYS A C 1
ATOM 688 O O . LYS A 1 82 ? -8.750 -3.189 -7.992 1.00 87.38 82 LYS A O 1
ATOM 693 N N . LYS A 1 83 ? -10.218 -1.865 -9.063 1.00 86.81 83 LYS A N 1
ATOM 694 C CA . LYS A 1 83 ? -10.187 -2.608 -10.328 1.00 86.81 83 LYS A CA 1
ATOM 695 C C . LYS A 1 83 ? -8.975 -2.140 -11.146 1.00 86.81 83 LYS A C 1
ATOM 697 O O . LYS A 1 83 ? -8.676 -0.945 -11.082 1.00 86.81 83 LYS A O 1
ATOM 702 N N . PRO A 1 84 ? -8.334 -3.005 -11.953 1.00 83.56 84 PRO A N 1
ATOM 703 C CA . PRO A 1 84 ? -7.136 -2.639 -12.712 1.00 83.56 84 PRO A CA 1
ATOM 704 C C . PRO A 1 84 ? -7.285 -1.359 -13.544 1.00 83.56 84 PRO A C 1
ATOM 706 O O . PRO A 1 84 ? -6.454 -0.465 -13.449 1.00 83.56 84 PRO A O 1
ATOM 709 N N . HIS A 1 85 ? -8.412 -1.195 -14.245 1.00 80.88 85 HIS A N 1
ATOM 710 C CA . HIS A 1 85 ? -8.701 -0.002 -15.055 1.00 80.88 85 HIS A CA 1
ATOM 711 C C . HIS A 1 85 ? -8.886 1.299 -14.247 1.00 80.88 85 HIS A C 1
ATOM 713 O O . HIS A 1 85 ? -9.016 2.366 -14.833 1.00 80.88 85 HIS A O 1
ATOM 719 N N . ARG A 1 86 ? -8.944 1.241 -12.908 1.00 81.75 86 ARG A N 1
ATOM 720 C CA . ARG A 1 86 ? -8.994 2.422 -12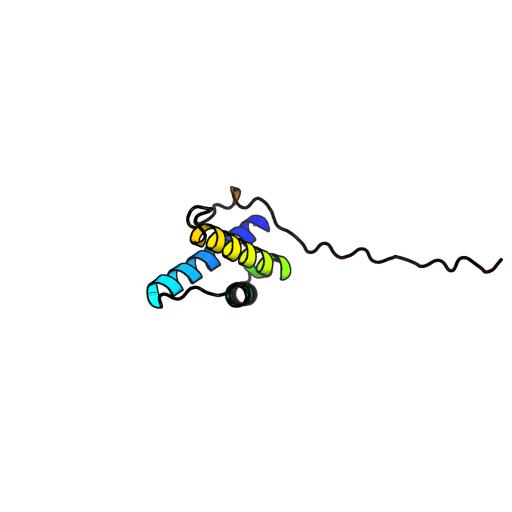.025 1.00 81.75 86 ARG A CA 1
ATOM 721 C C . ARG A 1 86 ? -7.627 2.789 -11.446 1.00 81.75 86 ARG A C 1
ATOM 723 O O . ARG A 1 86 ? -7.520 3.784 -10.729 1.00 81.75 86 ARG A O 1
ATOM 730 N N . PHE A 1 87 ? -6.592 1.991 -11.707 1.00 83.12 87 PHE A N 1
ATOM 731 C CA . PHE A 1 87 ? -5.227 2.267 -11.278 1.00 83.12 87 PHE A CA 1
ATOM 732 C C . PHE A 1 87 ? -4.474 2.945 -12.425 1.00 83.12 87 PHE A C 1
ATOM 734 O O . PHE A 1 87 ? -3.802 2.297 -13.213 1.00 83.12 87 PHE A O 1
ATOM 741 N N . LEU A 1 88 ? -4.663 4.261 -12.552 1.00 76.44 88 LEU A N 1
ATOM 742 C CA . LEU A 1 88 ? -4.348 5.005 -13.780 1.00 76.44 88 LEU A CA 1
ATOM 743 C C . LEU A 1 88 ? -2.917 5.555 -13.862 1.00 76.44 88 LEU A C 1
ATOM 745 O O . LEU A 1 88 ? -2.548 6.131 -14.878 1.00 76.44 88 LEU A O 1
ATOM 749 N N . SER A 1 89 ? -2.108 5.438 -12.806 1.00 80.25 89 SER A N 1
ATOM 750 C CA . SER A 1 89 ? -0.764 6.024 -12.811 1.00 80.25 89 SER A CA 1
ATOM 751 C C . SER A 1 89 ? 0.230 5.271 -11.938 1.00 80.25 89 SER A C 1
ATOM 753 O O . SER A 1 89 ? -0.127 4.735 -10.888 1.00 80.25 89 SER A O 1
ATOM 755 N N . LEU A 1 90 ? 1.500 5.325 -12.332 1.00 81.38 90 LEU A N 1
ATOM 756 C CA . LEU A 1 90 ? 2.671 5.016 -11.510 1.00 81.38 90 LEU A CA 1
ATOM 757 C C . LEU A 1 90 ? 3.538 6.268 -11.495 1.00 81.38 90 LEU A C 1
ATOM 759 O O . LEU A 1 90 ? 3.660 6.930 -12.522 1.00 81.38 90 LEU A O 1
ATOM 763 N N . VAL A 1 91 ? 4.138 6.606 -10.358 1.00 71.50 91 VAL A N 1
ATOM 764 C CA . VAL A 1 91 ? 5.197 7.619 -10.339 1.00 71.50 91 VAL A CA 1
ATOM 765 C C . VAL A 1 91 ? 6.512 6.886 -10.202 1.00 71.50 91 VAL A C 1
ATOM 767 O O . VAL A 1 91 ? 6.804 6.253 -9.185 1.00 71.50 91 VAL A O 1
ATOM 770 N N . TYR A 1 92 ? 7.304 6.981 -11.258 1.00 64.75 92 TYR A N 1
ATOM 771 C CA . TYR A 1 92 ? 8.707 6.632 -11.193 1.00 64.75 92 TYR A CA 1
ATOM 772 C C . TYR A 1 92 ? 9.471 7.749 -10.477 1.00 64.75 92 TYR A C 1
ATOM 774 O O . TYR A 1 92 ? 9.073 8.914 -10.577 1.00 64.75 92 TYR A O 1
ATOM 782 N N . PRO A 1 93 ? 10.560 7.427 -9.754 1.00 61.25 93 PRO A N 1
ATOM 783 C CA . PRO A 1 93 ? 11.539 8.449 -9.402 1.00 61.25 93 PRO A CA 1
ATOM 784 C C . PRO A 1 93 ? 11.870 9.228 -10.658 1.00 61.25 93 PRO A C 1
ATOM 786 O O . PRO A 1 93 ? 12.314 8.637 -11.641 1.00 61.25 93 PRO A O 1
ATOM 789 N N . GLN A 1 94 ? 11.696 10.540 -10.614 1.00 67.44 94 GLN A N 1
ATOM 790 C CA . GLN A 1 94 ? 12.412 11.368 -11.558 1.00 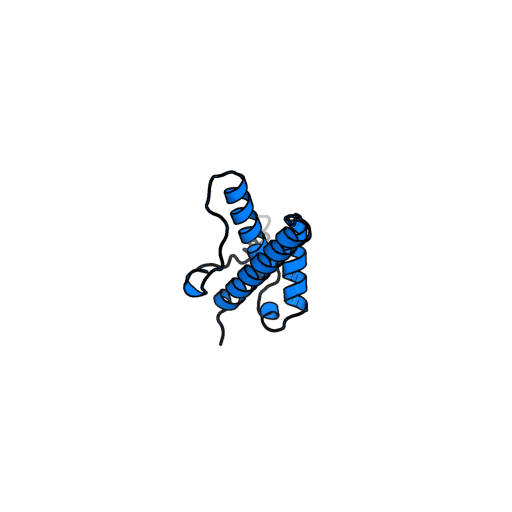67.44 94 GLN A CA 1
ATOM 791 C C . GLN A 1 94 ? 13.870 11.273 -11.123 1.00 67.44 94 GLN A C 1
ATOM 793 O O . GLN A 1 94 ? 14.236 11.757 -10.051 1.00 67.44 94 GLN A O 1
ATOM 798 N N . GLY A 1 95 ? 14.668 10.518 -11.882 1.00 61.16 95 GLY A N 1
ATOM 799 C CA . GLY A 1 95 ? 16.113 10.588 -11.746 1.00 61.16 95 GLY A CA 1
ATOM 800 C C . GLY A 1 95 ? 16.477 12.058 -11.870 1.00 61.16 95 GLY A C 1
ATOM 801 O O . GLY A 1 95 ? 16.064 12.705 -12.830 1.00 61.16 95 GLY A O 1
ATOM 802 N N . GLY A 1 96 ? 17.146 12.606 -10.856 1.00 63.88 96 GLY A N 1
ATOM 803 C CA . GLY A 1 96 ? 17.596 13.988 -10.921 1.00 63.88 96 GLY A CA 1
ATOM 804 C C . GLY A 1 96 ? 18.396 14.212 -12.203 1.00 63.88 96 GLY A C 1
ATOM 805 O O . GLY A 1 96 ? 19.055 13.299 -12.708 1.00 63.88 96 GLY A O 1
ATOM 806 N N . TRP A 1 97 ? 18.339 15.426 -12.732 1.00 66.38 97 TRP A N 1
ATOM 807 C CA . TRP A 1 97 ? 19.193 15.821 -13.841 1.00 66.38 97 TRP A CA 1
ATOM 808 C C . TRP A 1 97 ? 20.652 15.719 -13.382 1.00 66.38 97 TRP A C 1
ATOM 810 O O . TRP A 1 97 ? 21.030 16.308 -12.370 1.00 66.38 97 TRP A O 1
ATOM 820 N N . ARG A 1 98 ? 21.471 14.938 -14.091 1.00 66.06 98 ARG A N 1
ATOM 821 C CA . ARG A 1 98 ? 22.927 14.973 -13.918 1.00 66.06 98 ARG A CA 1
ATOM 822 C C . ARG A 1 98 ? 23.480 15.949 -14.942 1.00 66.06 98 ARG A C 1
ATOM 824 O O . ARG A 1 98 ? 23.179 15.811 -16.125 1.00 66.06 98 ARG A O 1
ATOM 831 N N . LEU A 1 99 ? 24.267 16.923 -14.491 1.00 71.56 99 LEU A N 1
ATOM 832 C CA . LEU A 1 99 ? 24.982 17.829 -15.383 1.00 71.56 99 LEU A CA 1
ATOM 833 C C . LEU A 1 99 ? 25.986 16.991 -16.192 1.00 71.56 99 LEU A C 1
ATOM 835 O O . LEU A 1 99 ? 26.988 16.521 -15.657 1.00 71.56 99 LEU A O 1
ATOM 839 N N . SER A 1 100 ? 25.685 16.722 -17.460 1.00 67.75 100 SER A N 1
ATOM 840 C CA . SER A 1 100 ? 26.612 16.047 -18.363 1.00 67.75 100 SER A CA 1
ATOM 841 C C . SER A 1 100 ? 27.600 17.083 -18.897 1.00 67.75 100 SER A C 1
ATOM 843 O O . SER A 1 100 ? 27.238 17.895 -19.744 1.00 67.75 100 SER A O 1
ATOM 845 N N . ASN A 1 101 ? 28.833 17.016 -18.395 1.00 65.38 101 ASN A N 1
ATOM 846 C CA . ASN A 1 101 ? 30.014 17.784 -18.800 1.00 65.38 101 ASN A CA 1
ATOM 847 C C . ASN A 1 101 ? 29.989 19.277 -18.430 1.00 65.38 101 ASN A C 1
ATOM 849 O O . ASN A 1 101 ? 29.501 20.122 -19.179 1.00 65.38 101 ASN A O 1
ATOM 853 N N . THR A 1 102 ? 30.644 19.617 -17.316 1.00 62.16 102 THR A N 1
ATOM 854 C CA . THR A 1 102 ? 31.230 20.949 -17.133 1.00 62.16 102 THR A CA 1
ATOM 855 C C . THR A 1 102 ? 32.325 21.098 -18.188 1.00 62.16 102 THR A C 1
ATOM 857 O O . THR A 1 102 ? 33.400 20.522 -18.050 1.00 62.16 102 THR A O 1
ATOM 860 N N . ARG A 1 103 ? 32.050 21.797 -19.294 1.00 64.94 103 ARG A N 1
ATOM 861 C CA . ARG A 1 103 ? 33.132 22.282 -20.157 1.00 64.94 103 ARG A CA 1
ATOM 862 C C . ARG A 1 103 ? 33.907 23.311 -19.339 1.00 64.94 103 ARG A C 1
ATOM 864 O O . ARG A 1 103 ? 33.317 24.308 -18.930 1.00 64.94 103 ARG A O 1
ATOM 871 N N . GLU A 1 104 ? 35.190 23.063 -19.091 1.00 63.00 104 GLU A N 1
ATOM 872 C CA . GLU A 1 104 ? 36.110 24.113 -18.658 1.00 63.00 104 GLU A CA 1
ATOM 873 C C . GLU A 1 104 ? 36.114 25.180 -19.756 1.00 63.00 104 GLU A C 1
ATOM 875 O O . GLU A 1 104 ? 36.650 24.984 -20.847 1.00 63.00 104 GLU A O 1
ATOM 880 N N . VAL A 1 105 ? 35.403 26.279 -19.514 1.00 66.06 105 VAL A N 1
ATOM 881 C CA . VAL A 1 105 ? 35.510 27.473 -20.347 1.00 66.06 105 VAL A CA 1
ATOM 882 C C . VAL A 1 105 ? 36.884 28.065 -20.063 1.00 66.06 105 VAL A C 1
ATOM 884 O O . VAL A 1 105 ? 37.162 28.489 -18.944 1.00 66.06 105 VAL A O 1
ATOM 887 N N . GLY A 1 106 ? 37.765 27.967 -21.059 1.00 56.12 106 GLY A N 1
ATOM 888 C CA . GLY A 1 106 ? 39.164 28.356 -20.962 1.00 56.12 106 GLY A CA 1
ATOM 889 C C . GLY A 1 106 ? 39.345 29.778 -20.437 1.00 56.12 106 GLY A C 1
ATOM 890 O O . GLY A 1 106 ? 38.605 30.690 -20.802 1.00 56.12 106 GLY A O 1
ATOM 891 N N . LEU A 1 107 ? 40.359 29.920 -19.584 1.00 54.31 107 LEU A N 1
ATOM 892 C CA . LEU A 1 107 ? 41.010 31.178 -19.244 1.00 54.31 107 LEU A CA 1
ATOM 893 C C . LEU A 1 107 ? 41.445 31.859 -20.549 1.00 54.31 107 LEU A C 1
ATOM 895 O O . LEU A 1 107 ? 42.352 31.371 -21.226 1.00 54.31 107 LEU A O 1
ATOM 899 N N . GLY A 1 108 ? 40.733 32.923 -20.913 1.00 50.06 108 GLY A N 1
ATOM 900 C CA . GLY A 1 108 ? 41.171 33.913 -21.894 1.00 50.06 108 GLY A CA 1
ATOM 901 C C . GLY A 1 108 ? 41.943 35.030 -21.215 1.00 50.06 108 GLY A C 1
ATOM 902 O O . GLY A 1 108 ? 41.630 35.314 -20.036 1.00 50.06 108 GLY A O 1
#

Radius of gyration: 18.58 Å; chains: 1; bounding box: 56×47×38 Å

Sequence (108 aa):
MKTQLEVACKLYNTLLHAEQEEYERNKYSMNKTELRQLALDLRKRNPEFEALHSQVARQVAERLYQARQRFLDGFANKPRVKKPHRFLSLVYPQGGWRLSNTREVGLG